Protein AF-A0A6G3XNZ9-F1 (afdb_monomer)

Solvent-accessible surface area (backbone atoms only — not comparable to full-atom values): 6252 Å² total; per-residue (Å²): 89,33,70,16,27,44,37,24,15,51,13,28,40,43,34,28,75,32,61,48,97,86,49,53,61,64,68,33,44,49,45,21,49,51,39,23,52,51,10,49,55,54,29,53,60,58,53,55,49,69,59,42,73,89,46,57,91,87,43,45,66,57,41,52,47,50,51,51,50,51,47,52,53,49,49,53,51,52,48,52,51,35,54,48,49,17,49,62,62,18,66,82,52,85,50,71,67,38,44,43,51,5,51,30,53,21,27,44,53,50,15,50,52,30,43,51,50,16,49,49,38,57,76,73,49,133

Secondary structure (DSSP, 8-state):
-HHHHHHHHHHHHHHHHT-STT--HIIIIIHHHHHHHHHHHHHHHHHHHHHHTTS-TTTHHHHHHHHHHHHHHHHHHHHHHHHHHHHHHHTT--SHHHHHHHHHHHHHHHHHHHHHHHHHHHHH--

Structure (mmCIF, N/CA/C/O backbone):
data_AF-A0A6G3XNZ9-F1
#
_entry.id   AF-A0A6G3XNZ9-F1
#
loop_
_atom_site.group_PDB
_atom_site.id
_atom_site.type_symbol
_atom_site.label_atom_id
_atom_site.label_alt_id
_atom_site.label_comp_id
_atom_site.label_asym_id
_atom_site.label_entity_id
_atom_site.label_seq_id
_atom_site.pdbx_PDB_ins_code
_atom_site.Cartn_x
_atom_site.Cartn_y
_atom_site.Cartn_z
_atom_site.occupancy
_atom_site.B_iso_or_equiv
_atom_site.auth_seq_id
_atom_site.auth_comp_id
_atom_site.auth_asym_id
_atom_site.auth_atom_id
_atom_site.pdbx_PDB_model_num
ATOM 1 N N . MET A 1 1 ? -12.451 3.969 7.875 1.00 81.88 1 MET A N 1
ATOM 2 C CA . MET A 1 1 ? -11.192 3.342 7.396 1.00 81.88 1 MET A CA 1
ATOM 3 C C . MET A 1 1 ? -11.135 3.204 5.884 1.00 81.88 1 MET A C 1
ATOM 5 O O . MET A 1 1 ? -10.082 3.471 5.322 1.00 81.88 1 MET A O 1
ATOM 9 N N . THR A 1 2 ? -12.246 2.860 5.232 1.00 87.50 2 THR A N 1
ATOM 10 C CA . THR A 1 2 ? -12.343 2.707 3.773 1.00 87.50 2 THR A CA 1
ATOM 11 C C . THR A 1 2 ? -11.804 3.914 3.011 1.00 87.50 2 THR A C 1
ATOM 13 O O . THR A 1 2 ? -10.875 3.752 2.239 1.00 87.50 2 THR A O 1
ATOM 16 N N . VAL A 1 3 ? -12.276 5.132 3.313 1.00 88.25 3 VAL A N 1
ATOM 17 C CA . VAL A 1 3 ? -11.811 6.364 2.641 1.00 88.25 3 VAL A CA 1
ATOM 18 C C . VAL A 1 3 ? -10.290 6.539 2.733 1.00 88.25 3 VAL A C 1
ATOM 20 O O . VAL A 1 3 ? -9.646 6.802 1.724 1.00 88.25 3 VAL A O 1
ATOM 23 N N . GLY A 1 4 ? -9.702 6.354 3.920 1.00 87.56 4 GLY A N 1
ATOM 24 C CA . GLY A 1 4 ? -8.252 6.469 4.111 1.00 87.56 4 GLY A CA 1
ATOM 25 C C . GLY A 1 4 ? -7.468 5.418 3.320 1.00 87.56 4 GLY A C 1
ATOM 26 O O . GLY A 1 4 ? -6.508 5.756 2.632 1.00 87.56 4 GLY A O 1
ATOM 27 N N . ALA A 1 5 ? -7.925 4.163 3.340 1.00 87.56 5 ALA A N 1
ATOM 28 C CA . ALA A 1 5 ? -7.288 3.070 2.611 1.00 87.56 5 ALA A CA 1
ATOM 29 C C . ALA A 1 5 ? -7.418 3.245 1.088 1.00 87.56 5 ALA A C 1
ATOM 31 O O . ALA A 1 5 ? -6.457 3.009 0.360 1.00 87.56 5 ALA A O 1
ATOM 32 N N . THR A 1 6 ? -8.564 3.736 0.603 1.00 88.50 6 THR A N 1
ATOM 33 C CA . THR A 1 6 ? -8.763 4.082 -0.810 1.00 88.50 6 THR A CA 1
ATOM 34 C C . THR A 1 6 ? -7.847 5.230 -1.232 1.00 88.50 6 THR A C 1
ATOM 36 O O . THR A 1 6 ? -7.209 5.138 -2.275 1.00 88.50 6 THR A O 1
ATOM 39 N N . LEU A 1 7 ? -7.714 6.285 -0.420 1.00 91.88 7 LEU A N 1
ATOM 40 C CA . LEU A 1 7 ? -6.787 7.388 -0.702 1.00 91.88 7 LEU A CA 1
ATOM 41 C C . LEU A 1 7 ? -5.328 6.920 -0.723 1.00 91.88 7 LEU A C 1
ATOM 43 O O . LEU A 1 7 ? -4.576 7.318 -1.609 1.00 91.88 7 LEU A O 1
ATOM 47 N N . ALA A 1 8 ? -4.938 6.041 0.203 1.00 90.00 8 ALA A N 1
ATOM 48 C CA . ALA A 1 8 ? -3.605 5.448 0.212 1.00 90.00 8 ALA A CA 1
ATOM 49 C C . ALA A 1 8 ? -3.351 4.605 -1.051 1.00 90.00 8 ALA A C 1
ATOM 51 O O . ALA A 1 8 ? -2.301 4.742 -1.677 1.00 90.00 8 ALA A O 1
ATOM 52 N N . ALA A 1 9 ? -4.328 3.790 -1.467 1.00 90.00 9 ALA A N 1
ATOM 53 C CA . ALA A 1 9 ? -4.251 3.007 -2.700 1.00 90.00 9 ALA A CA 1
ATOM 54 C C . ALA A 1 9 ? -4.121 3.904 -3.941 1.00 90.00 9 ALA A C 1
ATOM 56 O O . ALA A 1 9 ? -3.287 3.636 -4.802 1.00 90.00 9 ALA A O 1
ATOM 57 N N . LEU A 1 10 ? -4.885 5.000 -4.008 1.00 91.94 10 LEU A N 1
ATOM 58 C CA . LEU A 1 10 ? -4.792 5.986 -5.088 1.00 91.94 10 LEU A CA 1
ATOM 59 C C . LEU A 1 10 ? -3.439 6.707 -5.099 1.00 91.94 10 LEU A C 1
ATOM 61 O O . LEU A 1 10 ? -2.871 6.897 -6.168 1.00 91.94 10 LEU A O 1
ATOM 65 N N . GLY A 1 11 ? -2.895 7.069 -3.934 1.00 91.00 11 GLY A N 1
ATOM 66 C CA . GLY A 1 11 ? -1.554 7.652 -3.827 1.00 91.00 11 GLY A CA 1
ATOM 67 C C . GLY A 1 11 ? -0.464 6.705 -4.327 1.00 91.00 11 GLY A C 1
ATOM 68 O O . GLY A 1 11 ? 0.436 7.125 -5.048 1.00 91.00 11 GLY A O 1
ATOM 69 N N . MET A 1 12 ? -0.577 5.414 -4.012 1.00 90.25 12 MET A N 1
ATOM 70 C CA . MET A 1 12 ? 0.363 4.399 -4.489 1.00 90.25 12 MET A CA 1
ATOM 71 C C . MET A 1 12 ? 0.206 4.109 -5.992 1.00 90.25 12 MET A C 1
ATOM 73 O O . MET A 1 12 ? 1.200 3.964 -6.699 1.00 90.25 12 MET A O 1
ATOM 77 N N . ALA A 1 13 ? -1.025 4.091 -6.510 1.00 90.06 13 ALA A N 1
ATOM 78 C CA . ALA A 1 13 ? -1.281 3.977 -7.946 1.00 90.06 13 ALA A CA 1
ATOM 79 C C . ALA A 1 13 ? -0.766 5.204 -8.716 1.00 90.06 13 ALA A C 1
ATOM 81 O O . ALA A 1 13 ? -0.246 5.066 -9.819 1.00 90.06 13 ALA A O 1
ATOM 82 N N . TRP A 1 14 ? -0.859 6.398 -8.121 1.00 91.81 14 TRP A N 1
ATOM 83 C CA . TRP A 1 14 ? -0.261 7.606 -8.678 1.00 91.81 14 TRP A CA 1
ATOM 84 C C . TRP A 1 14 ? 1.260 7.451 -8.758 1.00 91.81 14 TRP A C 1
ATOM 86 O O . TRP A 1 14 ? 1.806 7.634 -9.839 1.00 91.81 14 TRP A O 1
ATOM 96 N N . PHE A 1 15 ? 1.931 7.021 -7.681 1.00 87.50 15 PHE A N 1
ATOM 97 C CA . PHE A 1 15 ? 3.368 6.714 -7.717 1.00 87.50 15 PHE A CA 1
ATOM 98 C C . PHE A 1 15 ? 3.741 5.762 -8.855 1.00 87.50 15 PHE A C 1
ATOM 100 O O . PHE A 1 15 ? 4.708 6.018 -9.565 1.00 87.50 15 PHE A O 1
ATOM 107 N N . ALA A 1 16 ? 2.966 4.692 -9.046 1.00 86.50 16 ALA A N 1
ATOM 108 C CA . ALA A 1 16 ? 3.194 3.748 -10.132 1.00 86.50 16 ALA A CA 1
ATOM 109 C C . ALA A 1 16 ? 3.039 4.416 -11.510 1.00 86.50 16 ALA A C 1
ATOM 111 O O . ALA A 1 16 ? 3.894 4.267 -12.373 1.00 86.50 16 ALA A O 1
ATOM 112 N N . ALA A 1 17 ? 1.987 5.215 -11.702 1.00 85.00 17 ALA A N 1
ATOM 113 C CA . ALA A 1 17 ? 1.695 5.868 -12.976 1.00 85.00 17 ALA A CA 1
ATOM 114 C C . ALA A 1 17 ? 2.670 7.002 -13.346 1.00 85.00 17 ALA A C 1
ATOM 116 O O . ALA A 1 17 ? 2.795 7.334 -14.523 1.00 85.00 17 ALA A O 1
ATOM 117 N N . THR A 1 18 ? 3.332 7.627 -12.367 1.00 83.56 18 THR A N 1
ATOM 118 C CA . THR A 1 18 ? 4.248 8.762 -12.587 1.00 83.56 18 THR A CA 1
ATOM 119 C C . THR A 1 18 ? 5.720 8.429 -12.360 1.00 83.56 18 THR A C 1
ATOM 121 O O . THR A 1 18 ? 6.555 9.341 -12.390 1.00 83.56 18 THR A O 1
ATOM 124 N N . ALA A 1 19 ? 6.055 7.143 -12.206 1.00 68.69 19 ALA A N 1
ATOM 125 C CA . ALA A 1 19 ? 7.418 6.606 -12.151 1.00 68.69 19 ALA A CA 1
ATOM 126 C C . ALA A 1 19 ? 8.137 6.644 -13.521 1.00 68.69 19 ALA A C 1
ATOM 128 O O . ALA A 1 19 ? 8.845 5.717 -13.904 1.00 68.69 19 ALA A O 1
ATOM 129 N N . THR A 1 20 ? 7.951 7.724 -14.281 1.00 65.69 20 THR A N 1
ATOM 130 C CA . THR A 1 20 ? 8.585 7.969 -15.582 1.00 65.69 20 THR A CA 1
ATOM 131 C C . THR A 1 20 ? 9.734 8.968 -15.448 1.00 65.69 20 THR A C 1
ATOM 133 O O . THR A 1 20 ? 9.663 9.894 -14.639 1.00 65.69 20 THR A O 1
ATOM 136 N N . VAL A 1 21 ? 10.760 8.826 -16.292 1.00 60.00 21 VAL A N 1
ATOM 137 C CA . VAL A 1 21 ? 12.029 9.583 -16.240 1.00 60.00 21 VAL A CA 1
ATOM 138 C C . VAL A 1 21 ? 11.848 11.110 -16.362 1.00 60.00 21 VAL A C 1
ATOM 140 O O . VAL A 1 21 ? 12.649 11.862 -15.816 1.00 60.00 21 VAL A O 1
ATOM 143 N N . ASP A 1 22 ? 10.766 11.574 -16.994 1.00 64.50 22 ASP A N 1
ATOM 144 C CA . ASP A 1 22 ? 10.488 13.003 -17.237 1.00 64.50 22 ASP A CA 1
ATOM 145 C C . ASP A 1 22 ? 9.614 13.676 -16.157 1.00 64.50 22 ASP A C 1
ATOM 147 O O . ASP A 1 22 ? 9.196 14.830 -16.286 1.00 64.50 22 ASP A O 1
ATOM 151 N N . GLY A 1 23 ? 9.293 12.953 -15.083 1.00 63.41 23 GLY A N 1
ATOM 152 C CA . GLY A 1 23 ? 8.387 13.410 -14.037 1.00 63.41 23 GLY A CA 1
ATOM 153 C C . GLY A 1 23 ? 8.998 14.465 -13.110 1.00 63.41 23 GLY A C 1
ATOM 154 O O . GLY A 1 23 ? 9.957 14.206 -12.386 1.00 63.41 23 GLY A O 1
ATOM 155 N N . GLY A 1 24 ? 8.411 15.665 -13.068 1.00 79.94 24 GLY A N 1
ATOM 156 C CA . GLY A 1 24 ? 8.809 16.695 -12.105 1.00 79.94 24 GLY A CA 1
ATOM 157 C C . GLY A 1 24 ? 8.564 16.258 -10.652 1.00 79.94 24 GLY A C 1
ATOM 158 O O . GLY A 1 24 ? 7.514 15.698 -10.334 1.00 79.94 24 GLY A O 1
ATOM 159 N N . PHE A 1 25 ? 9.495 16.584 -9.746 1.00 81.19 25 PHE A N 1
ATOM 160 C CA . PHE A 1 25 ? 9.460 16.202 -8.320 1.00 81.19 25 PHE A CA 1
ATOM 161 C C . PHE 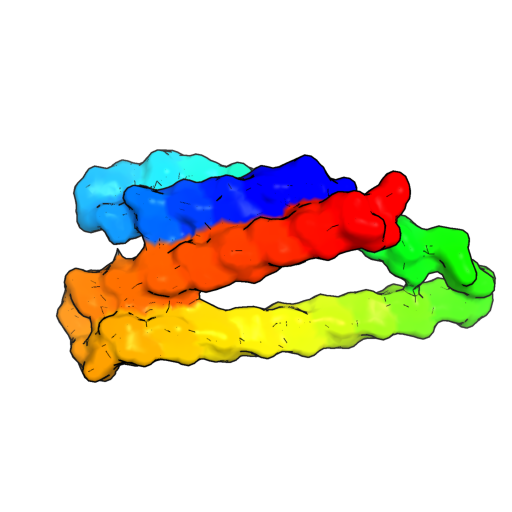A 1 25 ? 8.100 16.436 -7.639 1.00 81.19 25 PHE A C 1
ATOM 163 O O . PHE A 1 25 ? 7.624 15.596 -6.874 1.00 81.19 25 PHE A O 1
ATOM 170 N N . LEU A 1 26 ? 7.448 17.565 -7.936 1.00 84.44 26 LEU A N 1
ATOM 171 C CA . LEU A 1 26 ? 6.167 17.928 -7.326 1.00 84.44 26 LEU A CA 1
ATOM 172 C C . LEU A 1 26 ? 5.044 16.930 -7.650 1.00 84.44 26 LEU A C 1
ATOM 174 O O . LEU A 1 26 ? 4.235 16.624 -6.778 1.00 84.44 26 LEU A O 1
ATOM 178 N N . VAL A 1 27 ? 4.997 16.416 -8.881 1.00 83.38 27 VAL A N 1
ATOM 179 C CA . VAL A 1 27 ? 3.904 15.555 -9.365 1.00 83.38 27 VAL A CA 1
ATOM 180 C C . VAL A 1 27 ? 4.245 14.076 -9.217 1.00 83.38 27 VAL A C 1
ATOM 182 O O . VAL A 1 27 ? 3.360 13.278 -8.921 1.00 83.38 27 VAL A O 1
ATOM 185 N N . SER A 1 28 ? 5.512 13.705 -9.393 1.00 83.81 28 SER A N 1
ATOM 186 C CA . SER A 1 28 ? 5.930 12.301 -9.335 1.00 83.81 28 SER A CA 1
ATOM 187 C C . SER A 1 28 ? 6.268 11.816 -7.930 1.00 83.81 28 SER A C 1
ATOM 189 O O . SER A 1 28 ? 6.178 10.624 -7.670 1.00 83.81 28 SER A O 1
ATOM 191 N N . ILE A 1 29 ? 6.626 12.721 -7.012 1.00 85.69 29 ILE A N 1
ATOM 192 C CA . ILE A 1 29 ? 7.059 12.350 -5.658 1.00 85.69 29 ILE A CA 1
ATOM 193 C C . ILE A 1 29 ? 6.206 13.035 -4.596 1.00 85.69 29 ILE A C 1
ATOM 195 O O . ILE A 1 29 ? 5.579 12.351 -3.785 1.00 85.69 29 ILE A O 1
ATOM 199 N N . LEU A 1 30 ? 6.155 14.372 -4.582 1.00 89.50 30 LEU A N 1
ATOM 2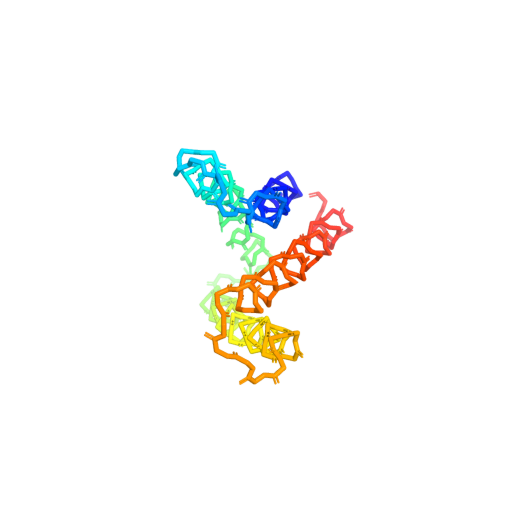00 C CA . LEU A 1 30 ? 5.510 15.109 -3.491 1.00 89.50 30 LEU A CA 1
ATOM 201 C C . LEU A 1 30 ? 3.998 14.852 -3.438 1.00 89.50 30 LEU A C 1
ATOM 203 O O . LEU A 1 30 ? 3.481 14.508 -2.377 1.00 89.50 30 LEU A O 1
ATOM 207 N N . GLY A 1 31 ? 3.298 14.977 -4.568 1.00 90.69 31 GLY A N 1
ATOM 208 C CA . GLY A 1 31 ? 1.855 14.733 -4.661 1.00 90.69 31 GLY A CA 1
ATOM 209 C C . GLY A 1 31 ? 1.447 13.336 -4.172 1.00 90.69 31 GLY A C 1
ATOM 210 O O . GLY A 1 31 ? 0.675 13.240 -3.213 1.00 90.69 31 GLY A O 1
ATOM 211 N N . PRO A 1 32 ? 2.004 12.256 -4.754 1.00 90.31 32 PRO A N 1
ATOM 212 C CA . PRO A 1 32 ? 1.742 10.886 -4.321 1.00 90.31 32 PRO A CA 1
ATOM 213 C C . PRO A 1 32 ? 2.102 10.635 -2.850 1.00 90.31 32 PRO A C 1
ATOM 215 O O . PRO A 1 32 ? 1.324 10.009 -2.129 1.00 90.31 32 PRO A O 1
ATOM 218 N N . SER A 1 33 ? 3.231 11.179 -2.370 1.00 90.56 33 SER A N 1
ATOM 219 C CA . SER A 1 33 ? 3.652 11.061 -0.964 1.00 90.56 33 SER A CA 1
ATOM 220 C C . SER A 1 33 ? 2.632 11.670 -0.013 1.00 90.56 33 SER A C 1
ATOM 222 O O . SER A 1 33 ? 2.264 11.042 0.980 1.00 90.56 33 SER A O 1
ATOM 224 N N . LEU A 1 34 ? 2.170 12.889 -0.305 1.00 94.00 34 LEU A N 1
ATOM 225 C CA . LEU A 1 34 ? 1.183 13.586 0.514 1.00 94.00 34 LEU A CA 1
ATOM 226 C C . LEU A 1 34 ? -0.147 12.837 0.525 1.00 94.00 34 LEU A C 1
ATOM 228 O O . LEU A 1 34 ? -0.709 12.624 1.597 1.00 94.00 34 LEU A O 1
ATOM 232 N N . LEU A 1 35 ? -0.619 12.392 -0.641 1.00 92.94 35 LEU A N 1
ATOM 233 C CA . LEU A 1 35 ? -1.879 11.662 -0.752 1.00 92.94 35 LEU A CA 1
ATOM 234 C C . LEU A 1 35 ? -1.829 10.328 0.004 1.00 92.94 35 LEU A C 1
ATOM 236 O O . LEU A 1 35 ? -2.739 10.015 0.772 1.00 92.94 35 LEU A O 1
ATOM 240 N N . CYS A 1 36 ? -0.736 9.578 -0.158 1.00 91.31 36 CYS A N 1
ATOM 241 C CA . CYS A 1 36 ? -0.515 8.316 0.538 1.00 91.31 36 CYS A CA 1
ATOM 242 C C . CYS A 1 36 ? -0.418 8.523 2.058 1.00 91.31 36 CYS A C 1
ATOM 244 O O . CYS A 1 36 ? -1.120 7.862 2.823 1.00 91.31 36 CYS A O 1
ATOM 246 N N . SER A 1 37 ? 0.377 9.502 2.502 1.00 91.81 37 SER A N 1
ATOM 247 C CA . SER A 1 37 ? 0.574 9.806 3.927 1.00 91.81 37 SER A CA 1
ATOM 248 C C . SER A 1 37 ? -0.719 10.269 4.593 1.00 91.81 37 SER A C 1
ATOM 250 O O . SER A 1 37 ?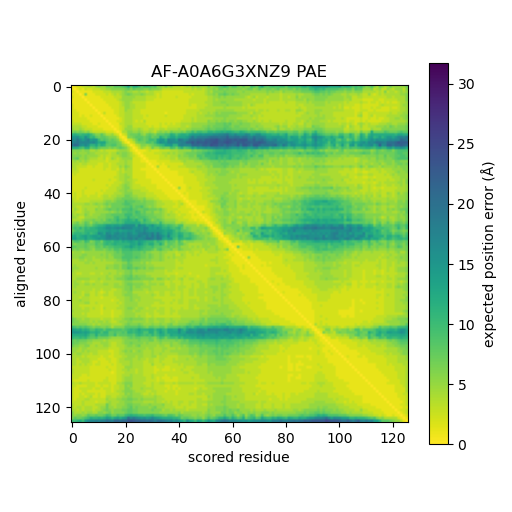 -1.028 9.858 5.710 1.00 91.81 37 SER A O 1
ATOM 252 N N . PHE A 1 38 ? -1.504 11.091 3.895 1.00 93.81 38 PHE A N 1
ATOM 253 C CA . PHE A 1 38 ? -2.806 11.542 4.367 1.00 93.81 38 PHE A CA 1
ATOM 254 C C . PHE A 1 38 ? -3.795 10.375 4.479 1.00 93.81 38 PHE A C 1
ATOM 256 O O . PHE A 1 38 ? -4.421 10.203 5.525 1.00 93.81 38 PHE A O 1
ATOM 263 N N . GLY A 1 39 ? -3.882 9.519 3.455 1.00 89.94 39 GLY A N 1
ATOM 264 C CA . GLY A 1 39 ? -4.719 8.316 3.480 1.00 89.94 39 GLY A CA 1
ATOM 265 C C . GLY A 1 39 ? -4.366 7.368 4.631 1.00 89.94 39 GLY A C 1
ATOM 266 O O . GLY A 1 39 ? -5.245 6.963 5.394 1.00 89.94 39 GLY A O 1
ATOM 267 N N . ILE A 1 40 ? -3.073 7.083 4.823 1.00 87.75 40 ILE A N 1
ATOM 268 C CA . ILE A 1 40 ? -2.573 6.254 5.931 1.00 87.75 40 ILE A CA 1
ATOM 269 C C . ILE A 1 40 ? -2.882 6.902 7.289 1.00 87.75 40 ILE A C 1
ATOM 271 O O . ILE A 1 40 ? -3.331 6.214 8.210 1.00 87.75 40 ILE A O 1
ATOM 275 N N . GLY A 1 41 ? -2.697 8.219 7.419 1.00 89.44 41 GLY A N 1
ATOM 276 C CA . GLY A 1 41 ? -3.013 8.965 8.639 1.00 89.44 41 GLY A CA 1
ATOM 277 C C . GLY A 1 41 ? -4.482 8.830 9.049 1.00 89.44 41 GLY A C 1
ATOM 278 O O . GLY A 1 41 ? -4.780 8.575 10.217 1.00 89.44 41 GLY A O 1
ATOM 279 N N . LEU A 1 42 ? -5.399 8.889 8.078 1.00 89.38 42 LEU A N 1
ATOM 280 C CA . LEU A 1 42 ? -6.837 8.687 8.298 1.00 89.38 42 LEU A CA 1
ATOM 281 C C . LEU A 1 42 ? -7.198 7.259 8.737 1.00 89.38 42 LEU A C 1
ATOM 283 O O . LEU A 1 42 ? -8.248 7.050 9.345 1.00 89.38 42 LEU A O 1
ATOM 287 N N . CYS A 1 43 ? -6.357 6.267 8.446 1.00 86.88 43 CYS A N 1
ATOM 288 C CA . CYS A 1 43 ? -6.541 4.899 8.928 1.00 86.88 43 CYS A CA 1
ATOM 289 C C . CYS A 1 43 ? -6.006 4.696 10.349 1.00 86.88 43 CYS A C 1
ATOM 291 O O . CYS A 1 43 ? -6.510 3.832 11.064 1.00 86.88 43 CYS A O 1
ATOM 293 N N . PHE A 1 44 ? -5.005 5.473 10.770 1.00 84.50 44 PHE A N 1
ATOM 294 C CA . PHE A 1 44 ? -4.216 5.183 11.967 1.00 84.50 44 PHE A CA 1
ATOM 295 C C . PHE A 1 44 ? -5.025 5.254 13.266 1.00 84.50 44 PHE A C 1
ATOM 297 O O . PHE A 1 44 ? -4.921 4.353 14.100 1.00 84.50 44 PHE A O 1
ATOM 304 N N . VAL A 1 45 ? -5.844 6.302 13.417 1.00 83.62 45 VAL A N 1
ATOM 305 C CA . VAL A 1 45 ? -6.676 6.520 14.612 1.00 83.62 45 VAL A CA 1
ATOM 306 C C . VAL A 1 45 ? -7.824 5.500 14.691 1.00 83.62 45 VAL A C 1
ATOM 308 O O . VAL A 1 45 ? -7.900 4.806 15.706 1.00 83.62 45 VAL A O 1
ATOM 311 N N . PRO A 1 46 ? -8.651 5.304 13.640 1.00 84.44 46 PRO A N 1
ATOM 312 C CA . PRO A 1 46 ? -9.718 4.301 13.665 1.00 84.44 46 PRO A CA 1
ATOM 313 C C . PRO A 1 46 ? -9.226 2.863 13.880 1.00 84.44 46 PRO A C 1
ATOM 315 O O . PRO A 1 46 ? -9.910 2.076 14.525 1.00 84.44 46 PRO A O 1
ATOM 318 N N . LEU A 1 47 ? -8.038 2.515 13.367 1.00 83.44 47 LEU A N 1
ATOM 319 C CA . LEU A 1 47 ? -7.416 1.206 13.605 1.00 83.44 47 LEU A CA 1
ATOM 320 C C . LEU A 1 47 ? -7.146 0.966 15.089 1.00 83.44 47 LEU A C 1
ATOM 322 O O . LEU A 1 47 ? -7.362 -0.136 15.582 1.00 83.44 47 LEU A O 1
ATOM 326 N N . GLY A 1 48 ? -6.631 1.985 15.780 1.00 83.12 48 GLY A N 1
ATOM 327 C CA . GLY A 1 48 ? -6.352 1.902 17.209 1.00 83.12 48 GLY A CA 1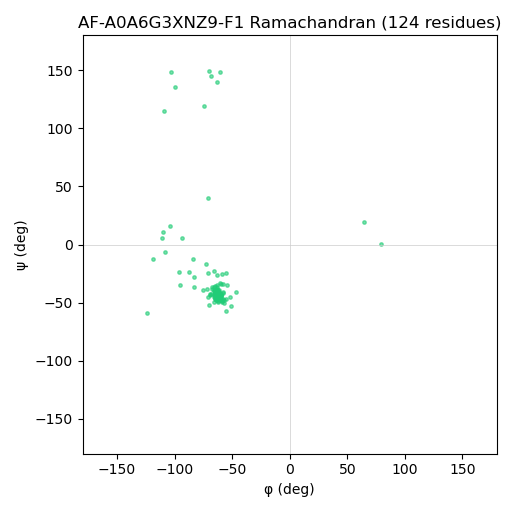
ATOM 328 C C . GLY A 1 48 ? -7.634 1.716 18.009 1.00 83.12 48 GLY A C 1
ATOM 329 O O . GLY A 1 48 ? -7.709 0.807 18.826 1.00 83.12 48 GLY A O 1
ATOM 330 N N . THR A 1 49 ? -8.661 2.520 17.720 1.00 83.19 49 THR A N 1
ATOM 331 C CA . THR A 1 49 ? -9.951 2.421 18.411 1.00 83.19 49 THR A CA 1
ATOM 332 C C . THR A 1 49 ? -10.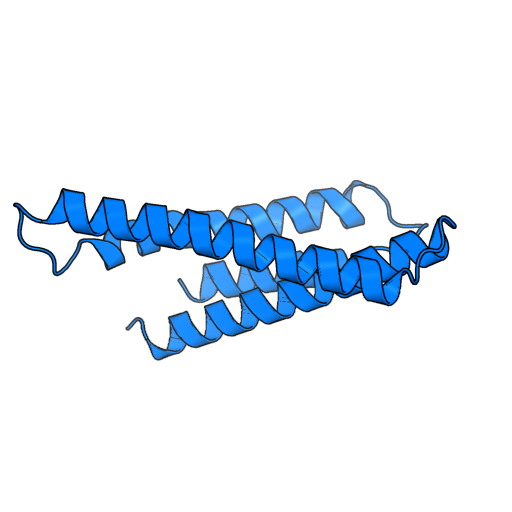628 1.079 18.152 1.00 83.19 49 THR A C 1
ATOM 334 O O . THR A 1 49 ? -11.011 0.412 19.107 1.00 83.19 49 THR A O 1
ATOM 337 N N . ALA A 1 50 ? -10.692 0.628 16.893 1.00 82.62 50 ALA A N 1
ATOM 338 C CA . ALA A 1 50 ? -11.318 -0.644 16.528 1.00 82.62 50 ALA A CA 1
ATOM 339 C C . ALA A 1 50 ? -10.648 -1.849 17.208 1.00 82.62 50 ALA A C 1
ATOM 341 O O . ALA A 1 50 ? -11.324 -2.807 17.563 1.00 82.62 50 ALA A O 1
ATOM 342 N N . ALA A 1 51 ? -9.334 -1.790 17.441 1.00 81.69 51 ALA A N 1
ATOM 343 C CA . ALA A 1 51 ? -8.610 -2.850 18.137 1.00 81.69 51 ALA A CA 1
ATOM 344 C C . ALA A 1 51 ? -8.896 -2.911 19.648 1.00 81.69 51 ALA A C 1
ATOM 346 O O . ALA A 1 51 ? -8.573 -3.915 20.278 1.00 81.69 51 ALA A O 1
ATOM 347 N N . THR A 1 52 ? -9.456 -1.853 20.243 1.00 82.69 52 THR A N 1
ATOM 348 C CA . THR A 1 52 ? -9.645 -1.748 21.700 1.00 82.69 52 THR A CA 1
ATOM 349 C C . THR A 1 52 ? -11.101 -1.620 22.146 1.00 82.69 52 THR A C 1
ATOM 351 O O . THR A 1 52 ? -11.356 -1.745 23.338 1.00 82.69 52 THR A O 1
ATOM 354 N N . THR A 1 53 ? -12.051 -1.354 21.242 1.00 78.88 53 THR A N 1
ATOM 355 C CA . THR A 1 53 ? -13.450 -1.048 21.604 1.00 78.88 53 THR A CA 1
ATOM 356 C C . THR A 1 53 ? -14.180 -2.195 22.316 1.00 78.88 53 THR A C 1
ATOM 358 O O . THR A 1 53 ? -14.938 -1.911 23.237 1.00 78.88 53 THR A O 1
ATOM 361 N N . ASP A 1 54 ? -13.911 -3.459 21.973 1.00 76.75 54 ASP A N 1
ATOM 362 C CA . ASP A 1 54 ? -14.570 -4.637 22.580 1.00 76.75 54 ASP A CA 1
ATOM 363 C C . ASP A 1 54 ? -13.685 -5.396 23.587 1.00 76.75 54 ASP A C 1
ATOM 365 O O . ASP A 1 54 ? -13.952 -6.545 23.939 1.00 76.75 54 ASP A O 1
ATOM 369 N N . VAL A 1 55 ? -12.600 -4.773 24.052 1.00 82.31 55 VAL A N 1
ATOM 370 C CA . VAL A 1 55 ? -11.608 -5.425 24.916 1.00 82.31 55 VAL A CA 1
ATOM 371 C C . VAL A 1 55 ? -11.851 -5.047 26.377 1.00 82.31 55 VAL A C 1
ATOM 373 O O . VAL A 1 55 ? -12.066 -3.877 26.700 1.00 82.31 55 VAL A O 1
ATOM 376 N N . ALA A 1 56 ? -11.798 -6.026 27.286 1.00 85.38 56 ALA A N 1
ATOM 377 C CA . ALA A 1 56 ? -11.959 -5.760 28.712 1.00 85.38 56 ALA A CA 1
ATOM 378 C C . ALA A 1 56 ? -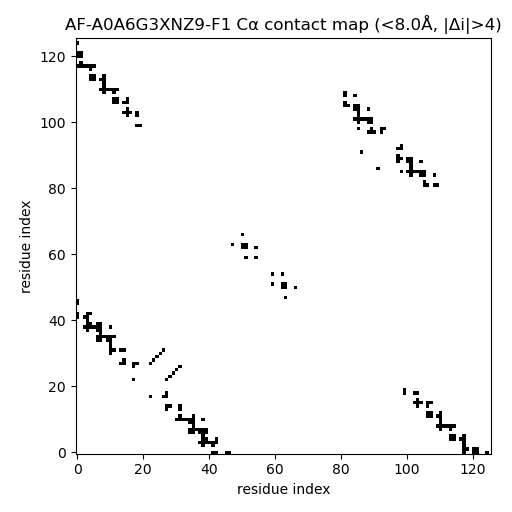10.856 -4.801 29.224 1.00 85.38 56 ALA A C 1
ATOM 380 O O . ALA A 1 56 ? -9.716 -4.883 28.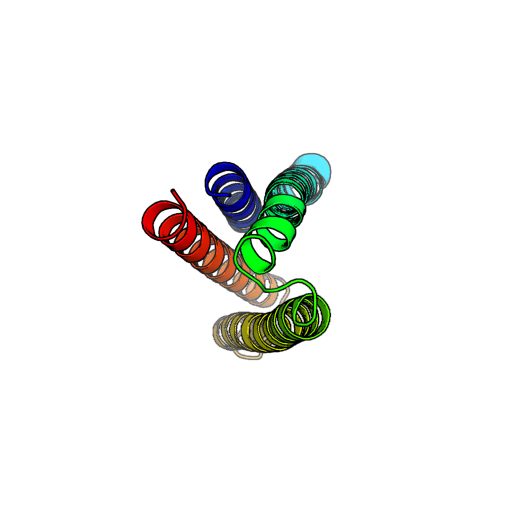761 1.00 85.38 56 ALA A O 1
ATOM 381 N N . PRO A 1 57 ? -11.118 -3.937 30.229 1.00 75.75 57 PRO A N 1
ATOM 382 C CA . PRO A 1 57 ? -10.153 -2.929 30.694 1.00 75.75 57 PRO A CA 1
ATOM 383 C C . PRO A 1 57 ? -8.776 -3.471 31.125 1.00 75.75 57 PRO A C 1
ATOM 385 O O . PRO A 1 57 ? -7.790 -2.739 31.084 1.00 75.75 57 PRO A O 1
ATOM 388 N N . GLY A 1 58 ? -8.694 -4.744 31.535 1.00 82.75 58 GLY A N 1
ATOM 389 C CA . GLY A 1 58 ? -7.436 -5.419 31.882 1.00 82.75 58 GLY A CA 1
ATOM 390 C C . GLY A 1 58 ? -6.669 -6.010 30.690 1.00 82.75 58 GLY A C 1
ATOM 391 O O . GLY A 1 58 ? -5.506 -6.374 30.834 1.00 82.75 58 GLY A O 1
ATOM 392 N N . GLU A 1 59 ? -7.288 -6.094 29.512 1.00 85.25 59 GLU A N 1
ATOM 393 C CA . GLU A 1 59 ? -6.756 -6.774 28.324 1.00 85.25 59 GLU A CA 1
ATOM 394 C C . GLU A 1 59 ? -6.323 -5.799 27.217 1.00 85.25 59 GLU A C 1
ATOM 396 O O . GLU A 1 59 ? -5.677 -6.204 26.249 1.00 85.25 59 GLU A O 1
ATOM 401 N N . THR A 1 60 ? -6.587 -4.497 27.371 1.00 83.25 60 THR A N 1
ATOM 402 C CA . THR A 1 60 ? -6.222 -3.446 26.403 1.00 83.25 60 THR A CA 1
ATOM 403 C C . THR A 1 60 ? -4.729 -3.457 26.055 1.00 83.25 60 THR A C 1
ATOM 405 O O . THR A 1 60 ? -4.348 -3.219 24.907 1.00 83.25 60 THR A O 1
ATOM 408 N N . GLY A 1 61 ? -3.868 -3.780 27.028 1.00 83.94 61 GLY A N 1
ATOM 409 C CA . GLY A 1 61 ? -2.427 -3.932 26.811 1.00 83.94 61 GLY A CA 1
ATOM 410 C C . GLY A 1 61 ? -2.080 -5.112 25.897 1.00 83.94 61 GLY A C 1
ATOM 411 O O . GLY A 1 61 ? -1.228 -4.974 25.021 1.00 83.94 61 GLY A O 1
ATOM 412 N N . MET A 1 62 ? -2.779 -6.244 26.041 1.00 86.62 62 MET A N 1
ATOM 413 C CA . MET A 1 62 ? -2.606 -7.403 25.160 1.00 86.62 62 MET A CA 1
ATOM 414 C C . MET A 1 62 ? -3.130 -7.116 23.753 1.00 86.62 62 MET A C 1
ATOM 416 O O . MET A 1 62 ? -2.445 -7.425 22.783 1.00 86.62 62 MET A O 1
ATOM 420 N N . ALA A 1 63 ? -4.291 -6.467 23.629 1.00 86.69 63 ALA A N 1
ATOM 421 C CA . ALA A 1 63 ? -4.851 -6.084 22.334 1.00 86.69 63 ALA A CA 1
ATOM 422 C C . ALA A 1 63 ? -3.939 -5.108 21.570 1.00 86.69 63 ALA A C 1
ATOM 424 O O . ALA A 1 63 ? -3.650 -5.312 20.390 1.00 86.69 63 ALA A O 1
ATOM 425 N N . SER A 1 64 ? -3.407 -4.089 22.253 1.00 86.31 64 SER A N 1
ATOM 426 C CA . SER A 1 64 ? -2.431 -3.157 21.675 1.00 86.31 64 SER A CA 1
ATOM 427 C C . SER A 1 64 ? -1.117 -3.856 21.296 1.00 86.31 64 SER A C 1
ATOM 429 O O . SER A 1 64 ? -0.566 -3.613 20.219 1.00 86.31 64 SER A O 1
ATOM 431 N N . GLY A 1 65 ? -0.644 -4.785 22.136 1.00 89.50 65 GLY A N 1
ATOM 432 C CA . GLY A 1 65 ? 0.514 -5.630 21.841 1.00 89.50 65 GLY A CA 1
ATOM 433 C C . GLY A 1 65 ? 0.316 -6.462 20.573 1.00 89.50 65 GLY A C 1
ATOM 434 O O . GLY A 1 65 ? 1.146 -6.401 19.668 1.00 89.50 65 GLY A O 1
ATOM 435 N N . LEU A 1 66 ? -0.819 -7.158 20.459 1.00 90.25 66 LEU A N 1
ATOM 436 C CA . LEU A 1 66 ? -1.195 -7.926 19.270 1.00 90.25 66 LEU A CA 1
ATOM 437 C C . LEU A 1 66 ? -1.295 -7.044 18.025 1.00 90.25 66 LEU A C 1
ATOM 439 O O . LEU A 1 66 ? -0.796 -7.434 16.968 1.00 90.25 66 LEU A O 1
ATOM 443 N N . LEU A 1 67 ? -1.882 -5.848 18.135 1.00 89.56 67 LEU A N 1
ATOM 444 C CA . LEU A 1 67 ? -1.953 -4.892 17.030 1.00 89.56 67 LEU A CA 1
ATOM 445 C C . LEU A 1 67 ? -0.552 -4.479 16.564 1.00 89.56 67 LEU A C 1
ATOM 447 O O . LEU A 1 67 ? -0.280 -4.472 15.364 1.00 89.56 67 LEU A O 1
ATOM 451 N N . ASN A 1 68 ? 0.352 -4.154 17.488 1.00 90.31 68 ASN A N 1
ATOM 452 C CA . ASN A 1 68 ? 1.710 -3.740 17.144 1.00 90.31 68 ASN A CA 1
ATOM 453 C C . ASN A 1 68 ? 2.539 -4.894 16.555 1.00 90.31 68 ASN A C 1
ATOM 455 O O . ASN A 1 68 ? 3.213 -4.716 15.541 1.00 90.31 68 ASN A O 1
ATOM 459 N N . SER A 1 69 ? 2.448 -6.094 17.132 1.00 92.44 69 SER A N 1
ATOM 460 C CA . SER A 1 69 ? 3.074 -7.296 16.573 1.00 92.44 69 SER A CA 1
ATOM 461 C C . SER A 1 69 ? 2.549 -7.592 15.170 1.00 92.44 69 SER A C 1
ATOM 463 O O . SER A 1 69 ? 3.342 -7.801 14.256 1.00 92.44 69 SER A O 1
ATOM 465 N N . SER A 1 70 ? 1.232 -7.515 14.965 1.00 92.12 70 SER A N 1
ATOM 466 C CA . SER A 1 70 ? 0.612 -7.698 13.647 1.00 92.12 70 SER A CA 1
ATOM 467 C C . SER A 1 70 ? 1.092 -6.650 12.643 1.00 92.12 70 SER A C 1
ATOM 469 O O . SER A 1 70 ? 1.360 -6.988 11.494 1.00 92.12 70 SER A O 1
ATOM 471 N N . ARG A 1 71 ? 1.267 -5.388 13.062 1.00 90.81 71 ARG A N 1
ATOM 472 C CA . ARG A 1 71 ? 1.833 -4.326 12.211 1.00 90.81 71 ARG A CA 1
ATOM 473 C C . ARG A 1 71 ? 3.289 -4.591 11.841 1.00 90.81 71 ARG A C 1
ATOM 475 O O . ARG A 1 71 ? 3.645 -4.400 10.685 1.00 90.81 71 ARG A O 1
ATOM 482 N N . GLN A 1 72 ? 4.122 -5.033 12.782 1.00 93.56 72 GLN A N 1
ATOM 483 C CA . GLN A 1 72 ? 5.521 -5.373 12.494 1.00 93.56 72 GLN A CA 1
ATOM 484 C C . GLN A 1 72 ? 5.633 -6.570 11.549 1.00 93.56 72 GLN A C 1
ATOM 486 O O . GLN A 1 72 ? 6.369 -6.498 10.568 1.00 93.56 72 GLN A O 1
ATOM 491 N N . VAL A 1 73 ? 4.874 -7.639 11.809 1.00 94.75 73 VAL A N 1
ATOM 492 C CA . VAL A 1 73 ? 4.835 -8.832 10.950 1.00 94.75 73 VAL A CA 1
ATOM 493 C C . VAL A 1 73 ? 4.282 -8.488 9.568 1.00 94.75 73 VAL A C 1
ATOM 495 O O . VAL A 1 73 ? 4.867 -8.864 8.558 1.00 94.75 73 VAL A O 1
ATOM 498 N N . GLY A 1 74 ? 3.188 -7.728 9.499 1.00 91.31 74 GLY A N 1
ATOM 499 C CA . GLY A 1 74 ? 2.611 -7.283 8.232 1.00 91.31 74 GLY A CA 1
ATOM 500 C C . GLY A 1 74 ? 3.542 -6.352 7.457 1.00 91.31 74 GLY A C 1
ATOM 501 O O . GLY A 1 74 ? 3.660 -6.479 6.242 1.00 91.31 74 GLY A O 1
ATOM 502 N N . GLY A 1 75 ? 4.246 -5.453 8.149 1.00 91.94 75 GLY A N 1
ATOM 503 C CA . GLY A 1 75 ? 5.207 -4.535 7.544 1.00 91.94 75 GLY A CA 1
ATOM 504 C C . GLY A 1 75 ? 6.415 -5.256 6.952 1.00 9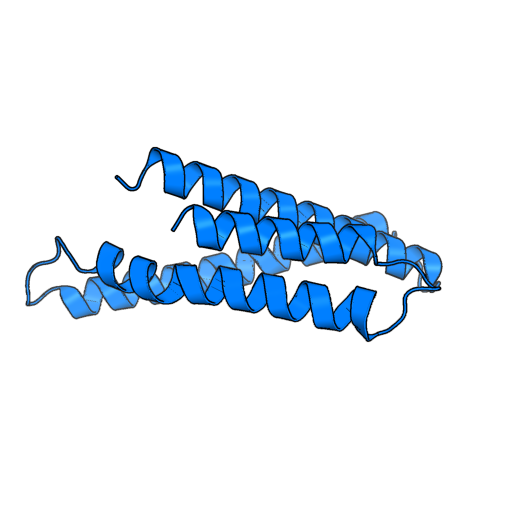1.94 75 GLY A C 1
ATOM 505 O O . GLY A 1 75 ? 6.795 -4.974 5.817 1.00 91.94 75 GLY A O 1
ATOM 506 N N . SER A 1 76 ? 6.990 -6.221 7.676 1.00 95.38 76 SER A N 1
ATOM 507 C CA . SER A 1 76 ? 8.127 -7.003 7.180 1.00 95.38 76 SER A CA 1
ATOM 508 C C . SER A 1 76 ? 7.730 -7.941 6.040 1.00 95.38 76 SER A C 1
ATOM 510 O O . SER A 1 76 ? 8.426 -7.986 5.027 1.00 95.38 76 SER A O 1
ATOM 512 N N . LEU A 1 77 ? 6.589 -8.631 6.154 1.00 94.88 77 LEU A N 1
ATOM 513 C CA . LEU A 1 77 ? 6.063 -9.498 5.100 1.00 94.88 77 LEU A CA 1
ATOM 514 C C . LEU A 1 77 ? 5.708 -8.695 3.841 1.00 94.88 77 LEU A C 1
ATOM 516 O O . LEU A 1 77 ? 6.103 -9.069 2.739 1.00 94.88 77 LEU A O 1
ATOM 520 N N . GLY A 1 78 ? 5.001 -7.574 4.002 1.00 92.81 78 GLY A N 1
ATOM 521 C CA . GLY A 1 78 ? 4.640 -6.687 2.899 1.00 92.81 78 GLY A CA 1
ATOM 522 C C . GLY A 1 78 ? 5.877 -6.169 2.174 1.00 92.81 78 GLY A C 1
ATOM 523 O O . GLY A 1 78 ? 5.967 -6.287 0.955 1.00 92.81 78 GLY A O 1
ATOM 524 N N . LEU A 1 79 ? 6.875 -5.684 2.917 1.00 94.88 79 LEU A N 1
ATOM 525 C CA . LEU A 1 79 ? 8.138 -5.242 2.330 1.00 94.88 79 LEU A CA 1
ATOM 526 C C . LEU A 1 79 ? 8.859 -6.379 1.594 1.00 94.88 79 LEU A C 1
ATOM 528 O O . LEU A 1 79 ? 9.326 -6.168 0.478 1.00 94.88 79 LEU A O 1
ATOM 532 N N . ALA A 1 80 ? 8.921 -7.581 2.172 1.00 96.50 80 ALA A N 1
ATOM 533 C CA . ALA A 1 80 ? 9.557 -8.733 1.537 1.00 96.50 80 ALA A CA 1
ATOM 534 C C . ALA A 1 80 ? 8.893 -9.095 0.198 1.00 96.50 80 ALA A C 1
ATOM 536 O O . ALA A 1 80 ? 9.591 -9.331 -0.790 1.00 96.50 80 ALA A O 1
ATOM 537 N N . VAL A 1 81 ? 7.557 -9.087 0.137 1.00 96.12 81 VAL A N 1
ATOM 538 C CA . VAL A 1 81 ? 6.807 -9.313 -1.107 1.00 96.12 81 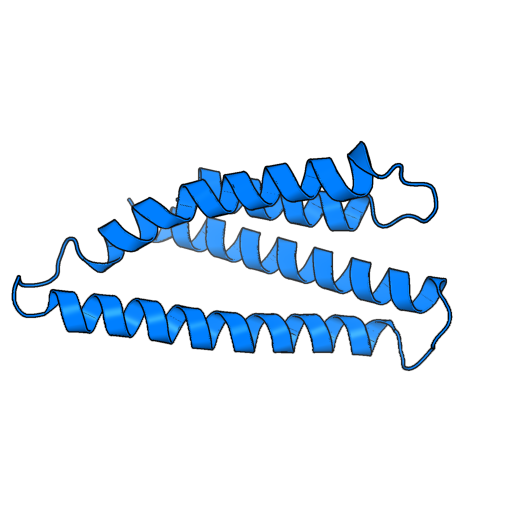VAL A CA 1
ATOM 539 C C . VAL A 1 81 ? 7.124 -8.230 -2.137 1.00 96.12 81 VAL A C 1
ATOM 541 O O . VAL A 1 81 ? 7.466 -8.559 -3.270 1.00 96.12 81 VAL A O 1
ATOM 544 N N . LEU A 1 82 ? 7.076 -6.951 -1.753 1.00 95.25 82 LEU A N 1
ATOM 545 C CA . LEU A 1 82 ? 7.338 -5.835 -2.670 1.00 95.25 82 LEU A CA 1
ATOM 546 C C . LEU A 1 82 ? 8.768 -5.853 -3.221 1.00 95.25 82 LEU A C 1
ATOM 548 O O . LEU A 1 82 ? 8.966 -5.688 -4.423 1.00 95.25 82 LEU A O 1
ATOM 552 N N . VAL A 1 83 ? 9.760 -6.113 -2.365 1.00 95.25 83 VAL A N 1
ATOM 553 C CA . VAL A 1 83 ? 11.166 -6.256 -2.772 1.00 95.25 83 VAL A CA 1
ATOM 554 C C . VAL A 1 83 ? 11.339 -7.443 -3.716 1.00 95.25 83 VAL A C 1
ATOM 556 O O . VAL A 1 83 ? 12.054 -7.333 -4.709 1.00 95.25 83 VAL A O 1
ATOM 559 N N . THR A 1 84 ? 10.663 -8.560 -3.445 1.00 96.12 84 THR A N 1
ATOM 560 C CA . THR A 1 84 ? 10.704 -9.741 -4.317 1.00 96.12 84 THR A CA 1
ATOM 561 C C . THR A 1 84 ? 10.125 -9.421 -5.691 1.00 96.12 84 THR A C 1
ATOM 563 O O . THR A 1 84 ? 10.756 -9.733 -6.696 1.00 96.12 84 THR A O 1
ATOM 566 N N . VAL A 1 85 ? 8.970 -8.750 -5.754 1.00 95.88 85 VAL A N 1
ATOM 567 C CA . VAL A 1 85 ? 8.349 -8.321 -7.018 1.00 95.88 85 VAL A CA 1
ATOM 568 C C . VAL A 1 85 ? 9.287 -7.403 -7.800 1.00 95.88 85 VAL A C 1
ATOM 570 O O . VAL A 1 85 ? 9.543 -7.668 -8.974 1.00 95.88 85 VAL A O 1
ATOM 573 N N . ALA A 1 86 ? 9.854 -6.382 -7.148 1.00 94.38 86 ALA A N 1
ATOM 574 C CA . ALA A 1 86 ? 10.815 -5.485 -7.785 1.00 94.38 86 ALA A CA 1
ATOM 575 C C . ALA A 1 86 ? 12.013 -6.259 -8.349 1.00 94.38 86 ALA A C 1
ATOM 577 O O . ALA A 1 86 ? 12.345 -6.116 -9.520 1.00 94.38 86 ALA A O 1
ATOM 578 N N . ALA A 1 87 ? 12.629 -7.128 -7.544 1.00 94.62 87 ALA A N 1
ATOM 579 C CA . ALA A 1 87 ? 13.803 -7.896 -7.946 1.00 94.62 87 ALA A CA 1
ATOM 580 C C . ALA A 1 87 ? 13.519 -8.859 -9.110 1.00 94.62 87 ALA A C 1
ATOM 582 O O . ALA A 1 87 ? 14.366 -9.019 -9.991 1.00 94.62 87 ALA A O 1
ATOM 583 N N . GLN A 1 88 ? 12.339 -9.490 -9.129 1.00 95.62 88 GLN A N 1
ATOM 584 C CA . GLN A 1 88 ? 11.921 -10.377 -10.217 1.00 95.62 88 GLN A CA 1
ATOM 585 C C . GLN A 1 88 ? 11.762 -9.624 -11.540 1.00 95.62 88 GLN A C 1
ATOM 587 O O . GLN A 1 88 ? 12.196 -10.128 -12.572 1.00 95.62 88 GLN A O 1
ATOM 592 N N . VAL A 1 89 ? 11.188 -8.418 -11.514 1.00 93.69 89 VAL A N 1
ATOM 593 C CA . VAL A 1 89 ? 10.991 -7.600 -12.721 1.00 93.69 89 VAL A CA 1
ATOM 594 C C . VAL A 1 89 ? 12.297 -6.959 -13.194 1.00 93.69 89 VAL A C 1
ATOM 596 O O . VAL A 1 89 ? 12.572 -6.966 -14.389 1.00 93.69 89 VAL A O 1
ATOM 599 N N . THR A 1 90 ? 13.150 -6.491 -12.278 1.00 93.88 90 THR A N 1
ATOM 600 C CA . THR A 1 90 ? 14.482 -5.958 -12.616 1.00 93.88 90 THR A CA 1
ATOM 601 C C . THR A 1 90 ? 15.393 -7.022 -13.249 1.00 93.88 90 THR A C 1
ATOM 603 O O . THR A 1 90 ? 16.319 -6.689 -13.986 1.00 93.88 90 THR A O 1
ATOM 606 N N . GLY A 1 91 ? 15.176 -8.313 -12.962 1.00 89.94 91 GLY A N 1
ATOM 607 C CA . GLY A 1 91 ? 15.881 -9.420 -13.624 1.00 89.94 91 GLY A CA 1
ATOM 608 C C . GLY A 1 91 ? 17.396 -9.469 -13.374 1.00 89.94 91 GLY A C 1
ATOM 609 O O . GLY A 1 91 ? 18.127 -10.088 -14.143 1.00 89.94 91 GLY A O 1
ATOM 610 N N . GLY A 1 92 ? 17.888 -8.803 -12.322 1.00 85.31 92 GLY A N 1
ATOM 611 C CA . GLY A 1 92 ? 19.319 -8.689 -12.004 1.00 85.31 92 GLY A CA 1
ATOM 612 C C . GLY A 1 92 ? 20.085 -7.647 -12.830 1.00 85.31 92 GLY A C 1
ATOM 613 O O . GLY A 1 92 ? 21.285 -7.471 -12.615 1.00 85.31 92 GLY A O 1
ATOM 614 N N . ALA A 1 93 ? 19.415 -6.939 -13.742 1.00 88.44 93 ALA A N 1
ATOM 615 C CA . ALA A 1 93 ? 20.005 -5.822 -14.463 1.00 88.44 93 ALA A CA 1
ATOM 616 C C . ALA A 1 93 ? 20.236 -4.622 -13.529 1.00 88.44 93 ALA A C 1
ATOM 618 O O . ALA A 1 93 ? 19.502 -4.396 -12.568 1.00 88.44 93 ALA A O 1
ATOM 619 N N . THR A 1 94 ? 21.264 -3.830 -13.823 1.00 87.56 94 THR A N 1
ATOM 620 C CA . THR A 1 94 ? 21.606 -2.610 -13.068 1.00 87.56 94 THR A CA 1
ATOM 621 C C . THR A 1 94 ? 21.352 -1.334 -13.868 1.00 87.56 94 THR A C 1
ATOM 623 O O . THR A 1 94 ? 21.696 -0.240 -13.417 1.00 87.56 94 THR A O 1
ATOM 626 N N . GLY A 1 95 ? 20.760 -1.465 -15.058 1.00 89.19 95 GLY A N 1
ATOM 627 C CA . GLY A 1 95 ? 20.403 -0.337 -15.903 1.00 89.19 95 GLY A CA 1
ATOM 628 C C . GLY A 1 95 ? 19.267 0.494 -15.286 1.00 89.19 95 GLY A C 1
ATOM 629 O O . GLY A 1 95 ? 18.379 -0.056 -14.626 1.00 89.19 95 GLY A O 1
ATOM 630 N N . PRO A 1 96 ? 19.271 1.830 -15.464 1.00 86.88 96 PRO A N 1
ATOM 631 C CA . PRO A 1 96 ? 18.245 2.699 -14.886 1.00 86.88 96 PRO A CA 1
ATOM 632 C C . PRO A 1 96 ? 16.814 2.348 -15.317 1.00 86.88 96 PRO A C 1
ATOM 634 O O . PRO A 1 96 ? 15.890 2.488 -14.519 1.00 86.88 96 PRO A O 1
ATOM 637 N N . ALA A 1 97 ? 16.624 1.883 -16.555 1.00 87.19 97 ALA A N 1
ATOM 638 C CA . ALA A 1 97 ? 15.307 1.551 -17.092 1.00 87.19 97 ALA A CA 1
ATOM 639 C C . ALA A 1 97 ? 14.728 0.287 -16.438 1.00 87.19 97 ALA A C 1
ATOM 641 O O . ALA A 1 97 ? 13.577 0.278 -16.005 1.00 87.19 97 ALA A O 1
ATOM 642 N N . GLU A 1 98 ? 15.541 -0.758 -16.303 1.00 89.00 98 GLU A N 1
ATOM 643 C CA . GLU A 1 98 ? 15.165 -2.027 -15.687 1.00 89.00 98 GLU A CA 1
ATOM 644 C C . GLU A 1 98 ? 14.864 -1.835 -14.200 1.00 89.00 98 GLU A C 1
ATOM 646 O O . GLU A 1 98 ? 13.836 -2.297 -13.707 1.00 89.00 98 GLU A O 1
ATOM 651 N N . VAL A 1 99 ? 15.704 -1.068 -13.499 1.00 88.69 99 VAL A N 1
ATOM 652 C CA . VAL A 1 99 ? 15.471 -0.718 -12.093 1.00 88.69 99 VAL A CA 1
ATOM 653 C C . VAL A 1 99 ? 14.172 0.077 -11.933 1.00 88.69 99 VAL A C 1
ATOM 655 O O . VAL A 1 99 ? 13.377 -0.241 -11.048 1.00 88.69 99 VAL A O 1
ATOM 658 N N . SER A 1 100 ? 13.912 1.063 -12.800 1.00 89.00 100 SER A N 1
ATOM 659 C CA . SER A 1 100 ? 12.661 1.836 -12.783 1.00 89.00 100 SER A CA 1
ATOM 660 C C . SER A 1 100 ? 11.436 0.943 -12.989 1.00 89.00 100 SER A C 1
ATOM 662 O O . SER A 1 100 ? 10.464 1.062 -12.245 1.00 89.00 100 SER A O 1
ATOM 664 N N . SER A 1 101 ? 11.500 -0.001 -13.935 1.00 89.69 101 SER A N 1
ATOM 665 C CA . SER A 1 101 ? 10.409 -0.950 -14.193 1.00 89.69 101 SER A CA 1
ATOM 666 C C . SER A 1 101 ? 10.120 -1.865 -12.993 1.00 89.69 101 SER A C 1
ATOM 668 O O . SER A 1 101 ? 8.961 -2.147 -12.685 1.00 89.69 101 SER A O 1
ATOM 670 N N . GLY A 1 102 ? 11.158 -2.272 -12.250 1.00 91.81 102 GLY A N 1
ATOM 671 C CA . GLY A 1 102 ? 11.001 -3.034 -11.011 1.00 91.81 102 GLY A CA 1
ATOM 672 C C . GLY A 1 102 ? 10.299 -2.237 -9.911 1.00 91.81 102 GLY A C 1
ATOM 673 O O . GLY A 1 102 ? 9.405 -2.759 -9.241 1.00 91.81 102 GLY A O 1
ATOM 674 N N . TYR A 1 103 ? 10.648 -0.957 -9.750 1.00 89.81 103 TYR A N 1
ATOM 675 C CA . TYR A 1 103 ? 9.954 -0.065 -8.815 1.00 89.81 103 TYR A CA 1
ATOM 676 C C . TYR A 1 103 ? 8.498 0.175 -9.214 1.00 89.81 103 TYR A C 1
ATOM 678 O O . TYR A 1 103 ? 7.620 0.101 -8.355 1.00 89.81 103 TYR A O 1
ATOM 686 N N . GLU A 1 104 ? 8.223 0.403 -10.498 1.00 91.31 104 GLU A N 1
ATOM 687 C CA . GLU A 1 104 ? 6.862 0.565 -11.014 1.00 91.31 104 GLU A CA 1
ATOM 688 C C . GLU A 1 104 ? 5.993 -0.661 -10.692 1.00 91.31 104 GLU A C 1
ATOM 690 O O . GLU A 1 104 ? 4.895 -0.528 -10.143 1.00 91.31 104 GLU A O 1
ATOM 695 N N . ALA A 1 105 ? 6.511 -1.866 -10.947 1.00 93.31 105 ALA A N 1
ATOM 696 C CA . ALA A 1 105 ? 5.819 -3.110 -10.624 1.00 93.31 105 ALA A CA 1
ATOM 697 C C . ALA A 1 105 ? 5.549 -3.257 -9.117 1.00 93.31 105 ALA A C 1
ATOM 699 O O . ALA A 1 105 ? 4.455 -3.664 -8.714 1.00 93.31 105 ALA A O 1
ATOM 700 N N . ALA A 1 106 ? 6.515 -2.893 -8.270 1.00 94.00 106 ALA A N 1
ATOM 701 C CA . ALA A 1 106 ? 6.327 -2.904 -6.824 1.00 94.00 106 ALA A CA 1
ATOM 702 C C . ALA A 1 106 ? 5.278 -1.879 -6.363 1.00 94.00 106 ALA A C 1
ATOM 704 O O . ALA A 1 106 ? 4.459 -2.199 -5.502 1.00 94.00 106 ALA A O 1
ATOM 705 N N . PHE A 1 107 ? 5.232 -0.679 -6.948 1.00 92.56 107 PHE A N 1
ATOM 706 C CA . PHE A 1 107 ? 4.196 0.304 -6.624 1.00 92.56 107 PHE A CA 1
ATOM 707 C C . PHE A 1 107 ? 2.801 -0.173 -7.038 1.00 92.56 107 PHE A C 1
ATOM 709 O O . PHE A 1 107 ? 1.868 -0.056 -6.244 1.00 92.56 107 PHE A O 1
ATOM 716 N N . TRP A 1 108 ? 2.647 -0.802 -8.208 1.00 94.12 108 TRP A N 1
ATOM 717 C CA . TRP A 1 108 ? 1.374 -1.422 -8.596 1.00 94.12 108 TRP A CA 1
ATOM 718 C C . TRP A 1 108 ? 0.950 -2.547 -7.648 1.00 94.12 108 TRP A C 1
ATOM 720 O O . TRP A 1 108 ? -0.212 -2.603 -7.238 1.00 94.12 108 TRP A O 1
ATOM 730 N N . ALA A 1 109 ? 1.885 -3.408 -7.240 1.00 95.19 109 ALA A N 1
ATOM 731 C CA . ALA A 1 109 ? 1.612 -4.450 -6.254 1.00 95.19 109 ALA A CA 1
ATOM 732 C C . ALA A 1 109 ? 1.172 -3.853 -4.905 1.00 95.19 109 ALA A C 1
ATOM 734 O O . ALA A 1 109 ? 0.197 -4.310 -4.304 1.00 95.19 109 ALA A O 1
ATOM 735 N N . ALA A 1 110 ? 1.839 -2.790 -4.450 1.00 92.94 110 ALA A N 1
ATOM 736 C CA . ALA A 1 110 ? 1.484 -2.086 -3.225 1.00 92.94 110 ALA A CA 1
ATOM 737 C C . ALA A 1 110 ? 0.109 -1.402 -3.321 1.00 92.94 110 ALA A C 1
ATOM 739 O O . ALA A 1 110 ? -0.674 -1.463 -2.371 1.00 92.94 110 ALA A O 1
ATOM 740 N N . ALA A 1 111 ? -0.225 -0.806 -4.469 1.00 92.00 111 ALA A N 1
ATOM 741 C CA . ALA A 1 111 ? -1.544 -0.235 -4.723 1.00 92.00 111 ALA A CA 1
ATOM 742 C C . ALA A 1 111 ? -2.639 -1.312 -4.663 1.00 92.00 111 ALA A C 1
ATOM 744 O O . ALA A 1 111 ? -3.670 -1.104 -4.023 1.00 92.00 111 ALA A O 1
ATOM 745 N N . GLY A 1 112 ? -2.387 -2.490 -5.246 1.00 93.19 112 GLY A N 1
ATOM 746 C CA . GLY A 1 112 ? -3.277 -3.649 -5.157 1.00 93.19 112 GLY A CA 1
ATOM 747 C C . GLY A 1 112 ? -3.485 -4.132 -3.718 1.00 93.19 112 GLY A C 1
ATOM 748 O O . GLY A 1 112 ? -4.622 -4.334 -3.295 1.00 93.19 112 GLY A O 1
ATOM 749 N N . LEU A 1 113 ? -2.412 -4.245 -2.929 1.00 93.25 113 LEU A N 1
ATOM 750 C CA . LEU A 1 113 ? -2.490 -4.609 -1.508 1.00 93.25 113 LEU A CA 1
ATOM 751 C C . LEU A 1 113 ? -3.315 -3.600 -0.695 1.00 93.25 113 LEU A C 1
ATOM 753 O O . LEU A 1 113 ? -4.152 -3.998 0.116 1.00 93.25 113 LEU A O 1
ATOM 757 N N . LEU A 1 114 ? -3.126 -2.299 -0.931 1.00 90.00 114 LEU A N 1
ATOM 758 C CA . LEU A 1 114 ? -3.906 -1.248 -0.271 1.00 90.00 114 LEU A CA 1
ATOM 759 C C . LEU A 1 114 ? -5.376 -1.257 -0.708 1.00 90.00 114 LEU A C 1
ATOM 761 O O . LEU A 1 114 ? -6.257 -1.040 0.124 1.00 90.00 114 LEU A O 1
ATOM 765 N N . ALA A 1 115 ? -5.664 -1.559 -1.975 1.00 90.31 115 ALA A N 1
ATOM 766 C CA . ALA A 1 115 ? -7.030 -1.720 -2.464 1.00 90.31 115 ALA A CA 1
ATOM 767 C C . ALA A 1 115 ? -7.732 -2.926 -1.815 1.00 90.31 115 ALA A C 1
ATOM 769 O O . ALA A 1 115 ? -8.879 -2.810 -1.384 1.00 90.31 115 ALA A O 1
ATOM 770 N N . LEU A 1 116 ? -7.032 -4.058 -1.662 1.00 92.44 116 LEU A N 1
ATOM 771 C CA . LEU A 1 116 ? -7.536 -5.219 -0.921 1.00 92.44 116 LEU A CA 1
ATOM 772 C C . LEU A 1 116 ? -7.789 -4.882 0.552 1.00 92.44 116 LEU A C 1
ATOM 774 O O . LEU A 1 116 ? -8.820 -5.268 1.099 1.00 92.44 116 LEU A O 1
ATOM 778 N N . ALA A 1 117 ? -6.899 -4.115 1.186 1.00 87.94 117 ALA A N 1
ATOM 779 C CA . ALA A 1 117 ? -7.102 -3.635 2.550 1.00 87.94 117 ALA A CA 1
ATOM 780 C C . ALA A 1 117 ? -8.315 -2.694 2.659 1.00 87.94 117 ALA A C 1
ATOM 782 O O . ALA A 1 117 ? -9.076 -2.785 3.621 1.00 87.94 117 ALA A O 1
ATOM 783 N N . ALA A 1 118 ? -8.536 -1.821 1.670 1.00 87.94 118 ALA A N 1
ATOM 784 C CA . ALA A 1 118 ? -9.711 -0.955 1.611 1.00 87.94 118 ALA A CA 1
ATOM 785 C C . ALA A 1 118 ? -11.008 -1.763 1.468 1.00 87.94 118 ALA A C 1
ATOM 787 O O . ALA A 1 118 ? -11.986 -1.469 2.155 1.00 87.94 118 ALA A O 1
ATOM 788 N N . LEU A 1 119 ? -11.003 -2.803 0.629 1.00 90.56 119 LEU A N 1
ATOM 789 C CA . LEU A 1 119 ? -12.130 -3.719 0.470 1.00 90.56 119 LEU A CA 1
ATOM 790 C C . LEU A 1 119 ? -12.406 -4.496 1.762 1.00 90.56 119 LEU A C 1
ATOM 792 O O . LEU A 1 119 ? -13.546 -4.551 2.209 1.00 90.56 119 LEU A O 1
ATOM 796 N N . ALA A 1 120 ? -11.369 -5.045 2.396 1.00 88.56 120 ALA A N 1
ATOM 797 C CA . ALA A 1 120 ? -11.499 -5.731 3.676 1.00 88.56 120 ALA A CA 1
ATOM 798 C C . ALA A 1 120 ? -12.062 -4.793 4.753 1.00 88.56 120 ALA A C 1
ATOM 800 O O . ALA A 1 120 ? -12.988 -5.168 5.464 1.00 88.56 120 ALA A O 1
ATOM 801 N N . ALA A 1 121 ? -11.568 -3.554 4.828 1.00 86.69 121 ALA A N 1
ATOM 802 C CA . ALA A 1 121 ? -12.098 -2.545 5.738 1.00 86.69 121 ALA A CA 1
ATOM 803 C C . ALA A 1 121 ? -13.572 -2.226 5.450 1.00 86.69 121 ALA A C 1
ATOM 805 O O . ALA A 1 121 ? -14.341 -2.086 6.388 1.00 86.69 121 ALA A O 1
ATOM 806 N N . TYR A 1 122 ? -13.972 -2.136 4.181 1.00 88.00 122 TYR A N 1
ATOM 807 C CA . TYR A 1 122 ? -15.364 -1.897 3.798 1.00 88.00 122 TYR A CA 1
ATOM 808 C C . TYR A 1 122 ? -16.303 -3.054 4.165 1.00 88.00 122 TYR A C 1
ATOM 810 O O . TYR A 1 122 ? -17.446 -2.814 4.531 1.00 88.00 122 TYR A O 1
ATOM 818 N N . VAL A 1 123 ? -15.835 -4.300 4.057 1.00 90.44 123 VAL A N 1
ATOM 819 C CA . VAL A 1 123 ? -16.650 -5.495 4.331 1.00 90.44 123 VAL A CA 1
ATOM 820 C C . VAL A 1 123 ? -16.707 -5.828 5.825 1.00 90.44 123 VAL A C 1
ATOM 822 O O . VAL A 1 123 ? -17.735 -6.297 6.303 1.00 90.44 123 VAL A O 1
ATOM 825 N N . LEU A 1 124 ? -15.607 -5.627 6.558 1.00 85.50 124 LEU A N 1
ATOM 826 C CA . LEU A 1 124 ? -15.457 -6.080 7.947 1.00 85.50 124 LEU A CA 1
ATOM 827 C C . LEU A 1 124 ? -15.785 -5.007 8.989 1.00 85.50 124 LEU A C 1
ATOM 829 O O . LEU A 1 124 ? -16.076 -5.362 10.129 1.00 85.50 124 LEU A O 1
ATOM 833 N N . LEU A 1 125 ? -15.689 -3.721 8.639 1.00 76.19 125 LEU A N 1
ATOM 834 C CA . LEU A 1 125 ? -15.925 -2.622 9.573 1.00 76.19 125 LEU A CA 1
ATOM 835 C C . LEU A 1 125 ? -17.243 -1.918 9.210 1.00 76.19 125 LEU A C 1
ATOM 837 O O . LEU A 1 125 ? -17.317 -1.354 8.115 1.00 76.19 125 LEU A O 1
ATOM 841 N N . PRO A 1 126 ? -18.263 -1.964 10.087 1.00 57.47 126 PRO A N 1
ATOM 842 C CA . PRO A 1 126 ? -19.512 -1.229 9.901 1.00 57.47 126 PRO A CA 1
ATOM 843 C C . PRO A 1 126 ? -19.337 0.294 10.021 1.00 57.47 126 PRO A C 1
ATOM 845 O O . PRO A 1 126 ? -18.386 0.753 10.701 1.00 57.47 126 PRO A O 1
#

Mean predicted aligned error: 5.27 Å

Sequence (126 aa):
MTVGATLAALGMAWFAATATVDGGFLVSILGPSLLCSFGIGLCFVPLGTAATTDVAPGETGMASGLLNSSRQVGGSLGLAVLVTVAAQVTGGATGPAEVSSGYEAAFWAAAGLLALAALAAYVLLP

Nearest PDB structures (foldseek):
  8ufd-assembly1_A  TM=7.988E-01  e=4.201E-01  Mycobacterium tuberculosis
  7eeb-assembly1_L  TM=5.894E-01  e=1.944E+00  Mus musculus

InterPro domains:
  IPR036259 MFS transporter superfamily [G3DSA:1.20.1250.20] (1-126)
  IPR036259 MFS transporter superfamily [SSF103473] (1-125)

Foldseek 3Di:
DLQLLLQLLVLLLQLLVQLDPPHDCCRNPVSSVVSNVSSVVVVPVVLLCVLQVPPDPVCSVVSVVVSVVCVVVCVVVLVVVLVVQLCVQLVPDPDPVSNSRSNSRSSNVVSVVSNVVSVCCVVPPD

Radius of gyration: 16.99 Å; Cα contacts (8 Å, |Δi|>4): 139; chains: 1; bounding box: 41×28×49 Å

pLDDT: mean 87.71, std 7.07, range [57.47, 96.5]

Organism: NCBI:txid2706086